Protein AF-A0A2M7WNJ9-F1 (afdb_monomer)

Mean predicted aligned error: 2.34 Å

Foldseek 3Di:
DPPDDDDDDPVVVQVVCVVVPWAPKDWPDKAFDDCVNKDADPVRHDDIQVNQADVVDNCAGPVGHGHDIDIDMDTHD

Radius of gyration: 15.47 Å; Cα contacts (8 Å, |Δi|>4): 93; chains: 1; bounding box: 30×28×39 Å

pLDDT: mean 97.92, std 1.23, range [90.62, 98.62]

Solvent-accessible surface area (backbone atoms only — not comparable to full-atom values): 4900 Å² total; per-residue (Å²): 131,85,94,76,84,86,85,69,53,73,71,54,49,51,50,50,43,44,74,74,62,37,39,80,74,40,79,77,48,74,46,72,70,45,62,86,79,40,56,58,45,99,89,43,82,58,91,35,53,67,77,47,28,25,93,91,44,71,68,18,22,65,88,72,44,76,38,65,66,51,72,44,73,47,65,42,122

Sequence (77 aa):
MRNVWFIPSVAMLKLWLKRSGFKHVTVVDVSPTTCEEQRATDWMTFESLPDFLDPDDFSRTIEGYPAPVRAIVTAKK

Nearest PDB structures (foldseek):
  4p7c-assembly1_B  TM=1.007E+00  e=7.126E-08  Pseudomonas syringae pv. tomato str. DC3000
  4qnx-assembly1_A  TM=1.002E+00  e=1.439E-07  Escherichia coli K-12
  4qnv-assembly2_B  TM=1.003E+00  e=3.099E-07  Escherichia coli APEC O1
  4qnu-assembly8_H  TM=1.004E+00  e=4.847E-07  Escherichia coli APEC O1
  4qnu-assembly1_A  TM=1.003E+00  e=5.871E-07  Escherichia coli APEC O1

Secondary structure (DSSP, 8-state):
--S------HHHHHHHHHHTT-EEEEEEEEEEPPTTTS--BTTB-S--GGGGB-SS-TTBBTTSSBPPEEEEEEEE-

Structure (mmCIF, N/CA/C/O backbone):
data_AF-A0A2M7WNJ9-F1
#
_entry.id   AF-A0A2M7WNJ9-F1
#
loop_
_atom_site.group_PDB
_atom_site.id
_atom_site.type_symbol
_atom_site.label_atom_id
_atom_site.label_alt_id
_atom_site.label_comp_id
_atom_site.label_asym_id
_atom_site.label_entity_id
_atom_site.label_seq_id
_atom_site.pdbx_PDB_ins_code
_atom_site.Cartn_x
_atom_site.Cartn_y
_atom_site.Cartn_z
_atom_site.occupancy
_atom_site.B_iso_or_equiv
_atom_site.auth_seq_id
_atom_site.auth_comp_id
_atom_site.auth_asym_id
_atom_site.auth_atom_id
_atom_site.pdbx_PDB_model_num
ATOM 1 N N . MET A 1 1 ? 12.248 -2.942 -2.052 1.00 90.62 1 MET A N 1
ATOM 2 C CA . MET A 1 1 ? 12.411 -1.745 -1.166 1.00 90.62 1 MET A CA 1
ATOM 3 C C . MET A 1 1 ? 13.119 -2.122 0.141 1.00 90.62 1 MET A C 1
ATOM 5 O O . MET A 1 1 ? 12.806 -3.167 0.694 1.00 90.62 1 MET A O 1
ATOM 9 N N . ARG A 1 2 ? 14.050 -1.303 0.663 1.00 95.75 2 ARG A N 1
ATOM 10 C CA . ARG A 1 2 ? 14.699 -1.549 1.977 1.00 95.75 2 ARG A CA 1
ATOM 11 C C . ARG A 1 2 ? 13.852 -0.995 3.131 1.00 95.75 2 ARG A C 1
ATOM 13 O O . ARG A 1 2 ? 13.101 -0.049 2.930 1.00 95.75 2 ARG A O 1
ATOM 20 N N . ASN A 1 3 ? 14.022 -1.549 4.334 1.00 97.44 3 ASN A N 1
ATOM 21 C CA . ASN A 1 3 ? 13.359 -1.108 5.575 1.00 97.44 3 ASN A CA 1
ATOM 22 C C . ASN A 1 3 ? 11.818 -1.211 5.569 1.00 97.44 3 ASN A C 1
ATOM 24 O O . ASN A 1 3 ? 11.138 -0.407 6.206 1.00 97.44 3 ASN A O 1
ATOM 28 N N . VAL A 1 4 ? 11.265 -2.209 4.874 1.00 97.38 4 VAL A N 1
ATOM 29 C CA . VAL A 1 4 ? 9.839 -2.572 4.943 1.00 97.38 4 VAL A CA 1
ATOM 30 C C . VAL A 1 4 ? 9.654 -3.629 6.034 1.00 97.38 4 VAL A C 1
ATOM 32 O O . VAL A 1 4 ? 10.362 -4.631 6.033 1.00 97.38 4 VAL A O 1
ATOM 35 N N . TRP A 1 5 ? 8.727 -3.397 6.969 1.00 97.31 5 TRP A N 1
ATOM 36 C CA . TRP A 1 5 ? 8.549 -4.241 8.160 1.00 97.31 5 TRP A CA 1
ATOM 37 C C . TRP A 1 5 ? 7.202 -4.971 8.161 1.00 97.31 5 TRP A C 1
ATOM 39 O O . TRP A 1 5 ? 7.130 -6.146 7.819 1.00 97.31 5 TRP A O 1
ATOM 49 N N . PHE A 1 6 ? 6.121 -4.282 8.537 1.00 98.00 6 PHE A N 1
ATOM 50 C CA . PHE A 1 6 ? 4.798 -4.886 8.686 1.00 98.00 6 PHE A CA 1
ATOM 51 C C . PHE A 1 6 ? 3.863 -4.473 7.550 1.00 98.00 6 PHE A C 1
ATOM 53 O O . PHE A 1 6 ? 3.547 -3.293 7.408 1.00 98.00 6 PHE A O 1
ATOM 60 N N . ILE A 1 7 ? 3.360 -5.460 6.806 1.00 98.12 7 ILE A N 1
ATOM 61 C CA . ILE A 1 7 ? 2.280 -5.302 5.823 1.00 98.12 7 ILE A CA 1
ATOM 62 C C . ILE A 1 7 ? 1.079 -6.123 6.327 1.00 98.12 7 ILE A C 1
ATOM 64 O O . ILE A 1 7 ? 0.935 -7.296 5.980 1.00 98.12 7 ILE A O 1
ATOM 68 N N . PRO A 1 8 ? 0.263 -5.577 7.249 1.00 98.19 8 PRO A N 1
ATOM 69 C CA . PRO A 1 8 ? -0.849 -6.313 7.837 1.00 98.19 8 PRO A CA 1
ATOM 70 C C . PRO A 1 8 ? -2.008 -6.457 6.846 1.00 98.19 8 PRO A C 1
ATOM 72 O O . PRO A 1 8 ? -2.248 -5.590 6.008 1.00 98.19 8 PRO A O 1
ATOM 75 N N . SER A 1 9 ? -2.823 -7.498 7.026 1.00 98.38 9 SER A N 1
ATOM 76 C CA . SER A 1 9 ? -4.157 -7.512 6.425 1.00 98.38 9 SER A CA 1
ATO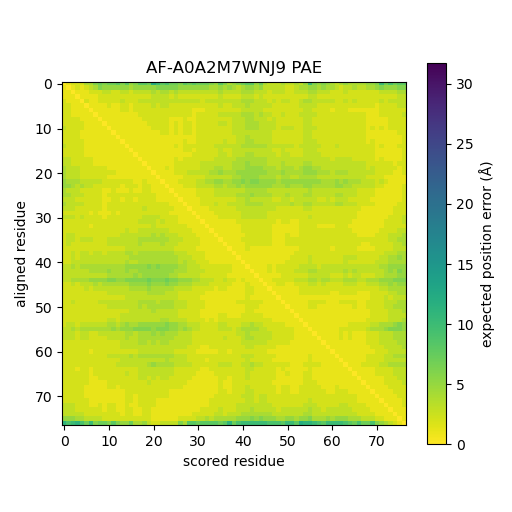M 77 C C . SER A 1 9 ? -5.016 -6.380 7.001 1.00 98.38 9 SER A C 1
ATOM 79 O O . SER A 1 9 ? -4.812 -5.929 8.133 1.00 98.38 9 SER A O 1
ATOM 81 N N . VAL A 1 10 ? -6.049 -5.966 6.265 1.00 98.31 10 VAL A N 1
ATOM 82 C CA . VAL A 1 10 ? -6.997 -4.935 6.725 1.00 98.31 10 VAL A CA 1
ATOM 83 C C . VAL A 1 10 ? -7.633 -5.314 8.070 1.00 98.31 10 VAL A C 1
ATOM 85 O O . VAL A 1 10 ? -7.794 -4.468 8.951 1.00 98.31 10 VAL A O 1
ATOM 88 N N . ALA A 1 11 ? -7.946 -6.596 8.276 1.00 98.25 11 ALA A N 1
ATOM 89 C CA . ALA A 1 11 ? -8.478 -7.087 9.546 1.00 98.25 11 ALA A CA 1
ATOM 90 C C . ALA A 1 11 ? -7.477 -6.912 10.704 1.00 98.25 11 ALA A C 1
ATOM 92 O O . ALA A 1 11 ? -7.863 -6.455 11.784 1.00 98.25 11 ALA A O 1
ATOM 93 N N . MET A 1 12 ? -6.196 -7.216 10.471 1.00 98.56 12 MET A N 1
ATOM 94 C CA . MET A 1 12 ? -5.137 -7.054 11.469 1.00 98.56 12 MET A CA 1
ATOM 95 C C . MET A 1 12 ? -4.893 -5.574 11.791 1.00 98.56 12 MET A C 1
ATOM 97 O O . MET A 1 12 ? -4.844 -5.207 12.964 1.00 98.56 12 MET A O 1
ATOM 101 N N . LEU A 1 13 ? -4.849 -4.701 10.779 1.00 98.44 13 LEU A N 1
ATOM 102 C CA . LEU A 1 13 ? -4.707 -3.255 10.976 1.00 98.44 13 LEU A CA 1
ATOM 103 C C . LEU A 1 13 ? -5.854 -2.677 11.822 1.00 98.44 13 LEU A C 1
ATOM 105 O O . LEU A 1 13 ? -5.618 -1.897 12.747 1.00 98.44 13 LEU A O 1
ATOM 109 N N . LYS A 1 14 ? -7.099 -3.110 11.576 1.00 98.25 14 LYS A N 1
ATOM 110 C CA . LYS A 1 14 ? -8.254 -2.718 12.402 1.00 98.25 14 LYS A CA 1
ATOM 111 C C . LYS A 1 14 ? -8.097 -3.155 13.856 1.00 98.25 14 LYS A C 1
ATOM 113 O O . LYS A 1 14 ? -8.456 -2.400 14.759 1.00 98.25 14 LYS A O 1
ATOM 118 N N . LEU A 1 15 ? -7.595 -4.368 14.089 1.00 98.31 15 LEU A N 1
ATOM 119 C CA . LEU A 1 15 ? -7.339 -4.867 15.439 1.00 98.31 15 LEU A CA 1
ATOM 120 C C . LEU A 1 15 ? -6.247 -4.046 16.133 1.00 98.31 15 LEU A C 1
ATOM 122 O O . LEU A 1 15 ? -6.414 -3.683 17.296 1.00 98.31 15 LEU A O 1
ATOM 126 N N . TRP A 1 16 ? -5.165 -3.716 15.429 1.00 98.50 16 TRP A N 1
ATOM 127 C CA . TRP A 1 16 ? -4.085 -2.888 15.965 1.00 98.50 16 TRP A CA 1
ATOM 128 C C . TRP A 1 16 ? -4.578 -1.499 16.357 1.00 98.50 16 TRP A C 1
ATOM 130 O O . TRP A 1 16 ? -4.343 -1.086 17.486 1.00 98.50 16 TRP A O 1
ATOM 140 N N . LEU A 1 17 ? -5.350 -0.825 15.500 1.00 98.44 17 LEU A N 1
ATOM 141 C CA . LEU A 1 17 ? -5.937 0.480 15.825 1.00 98.44 17 LEU A CA 1
ATOM 142 C C . LEU A 1 17 ? -6.807 0.422 17.088 1.00 98.44 17 LEU A C 1
ATOM 144 O O . LEU A 1 17 ? -6.659 1.267 17.971 1.00 98.44 17 LEU A O 1
ATOM 148 N N . LYS A 1 18 ? -7.653 -0.610 17.218 1.00 98.06 18 LYS A N 1
ATOM 149 C CA . LYS A 1 18 ? -8.451 -0.831 18.435 1.00 98.06 18 LYS A CA 1
ATOM 150 C C . LYS A 1 18 ? -7.574 -1.017 19.673 1.00 98.06 18 LYS A C 1
ATOM 152 O O . LYS A 1 18 ? -7.841 -0.412 20.706 1.00 98.06 18 LYS A O 1
ATOM 157 N N . ARG A 1 19 ? -6.521 -1.837 19.577 1.00 98.1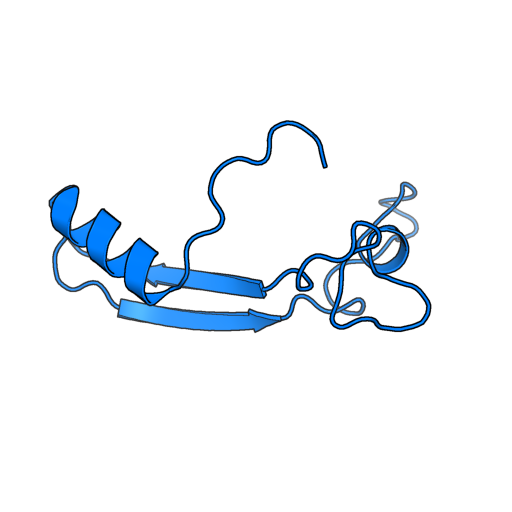9 19 ARG A N 1
ATOM 158 C CA . ARG A 1 19 ? -5.581 -2.082 20.685 1.00 98.19 19 ARG A CA 1
ATOM 159 C C . ARG A 1 19 ? -4.772 -0.839 21.060 1.00 98.19 19 ARG A C 1
ATOM 161 O O . ARG A 1 19 ? -4.446 -0.679 22.228 1.00 98.19 19 ARG A O 1
ATOM 168 N N . SER A 1 20 ? -4.512 0.046 20.103 1.00 98.25 20 SER A N 1
ATOM 169 C CA . SER A 1 20 ? -3.864 1.344 20.320 1.00 98.25 20 SER A CA 1
ATOM 170 C C . SER A 1 20 ? -4.805 2.419 20.884 1.00 98.25 20 SER A C 1
ATOM 172 O O . SER A 1 20 ? -4.397 3.567 21.030 1.00 98.25 20 SER A O 1
ATOM 174 N N . GLY A 1 21 ? -6.0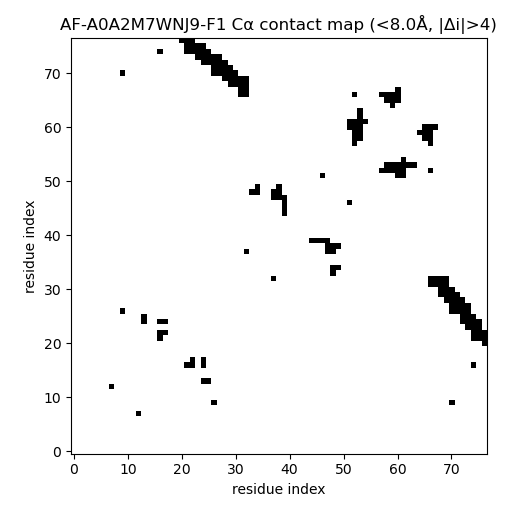58 2.073 21.202 1.00 98.31 21 GLY A N 1
ATOM 175 C CA . GLY A 1 21 ? -7.020 2.964 21.857 1.00 98.31 21 GLY A CA 1
ATOM 176 C C . GLY A 1 21 ? -7.989 3.686 20.920 1.00 98.31 21 GLY A C 1
ATOM 177 O O . GLY A 1 21 ? -8.830 4.438 21.406 1.00 98.31 21 GLY A O 1
ATOM 178 N N . PHE A 1 22 ? -7.928 3.455 19.605 1.00 98.56 22 PHE A N 1
ATOM 179 C CA . PHE A 1 22 ? -8.884 4.045 18.668 1.00 98.56 22 PHE A CA 1
ATOM 180 C C . PHE A 1 22 ? -10.231 3.307 18.663 1.00 98.56 22 PHE A C 1
ATOM 182 O O . PHE A 1 22 ? -10.321 2.085 18.799 1.00 98.56 22 PHE A O 1
ATOM 189 N N . LYS A 1 23 ? -11.302 4.063 18.428 1.00 97.81 23 LYS A N 1
ATOM 190 C CA . LYS A 1 23 ? -12.695 3.610 18.326 1.00 97.81 23 LYS A CA 1
ATOM 191 C C . LYS A 1 23 ? -13.255 3.906 16.935 1.00 97.81 23 LYS A C 1
ATOM 193 O O . LYS A 1 23 ? -12.684 4.675 16.169 1.00 97.81 23 LYS A O 1
ATOM 198 N N . HIS A 1 24 ? -14.394 3.295 16.603 1.00 97.56 24 HIS A N 1
ATOM 199 C CA . HIS A 1 24 ? -15.098 3.510 15.326 1.00 97.56 24 HIS A CA 1
ATOM 200 C C . HIS A 1 24 ? -14.210 3.337 14.075 1.00 97.56 24 HIS A C 1
ATOM 202 O O . HIS A 1 24 ? -14.295 4.116 13.128 1.00 97.56 24 HIS A O 1
ATOM 208 N N . VAL A 1 25 ? -13.347 2.314 14.080 1.00 98.25 25 VAL A N 1
ATOM 209 C CA . VAL A 1 25 ? -12.422 2.032 12.972 1.00 98.25 25 VAL A CA 1
ATOM 210 C C . VAL A 1 25 ? -13.187 1.591 11.720 1.00 98.25 25 VAL A C 1
ATOM 212 O O . VAL A 1 25 ? -13.825 0.532 11.724 1.00 98.25 25 VAL A O 1
ATOM 215 N N . THR A 1 26 ? -13.061 2.365 10.646 1.00 98.00 26 THR A N 1
ATOM 216 C CA . THR A 1 26 ? -13.774 2.181 9.376 1.00 98.00 26 THR A CA 1
ATOM 217 C C . THR A 1 26 ? -12.785 2.121 8.220 1.00 98.00 26 THR A C 1
ATOM 219 O O . THR A 1 26 ? -11.885 2.952 8.129 1.00 98.00 26 THR A O 1
ATOM 222 N N . VAL A 1 27 ? -12.948 1.132 7.342 1.00 98.25 27 VAL A N 1
ATOM 223 C CA . VAL A 1 27 ? -12.164 1.013 6.104 1.00 98.25 27 VAL A CA 1
ATOM 224 C C . VAL A 1 27 ? -12.882 1.832 5.047 1.00 98.25 27 VAL A C 1
ATOM 226 O O . VAL A 1 27 ? -14.062 1.598 4.808 1.00 98.25 27 VAL A O 1
ATOM 229 N N . VAL A 1 28 ? -12.188 2.812 4.486 1.00 98.44 28 VAL A N 1
ATOM 230 C CA . VAL A 1 28 ? -12.724 3.734 3.481 1.00 98.44 28 VAL A CA 1
ATOM 231 C C . VAL A 1 28 ? -12.492 3.183 2.083 1.0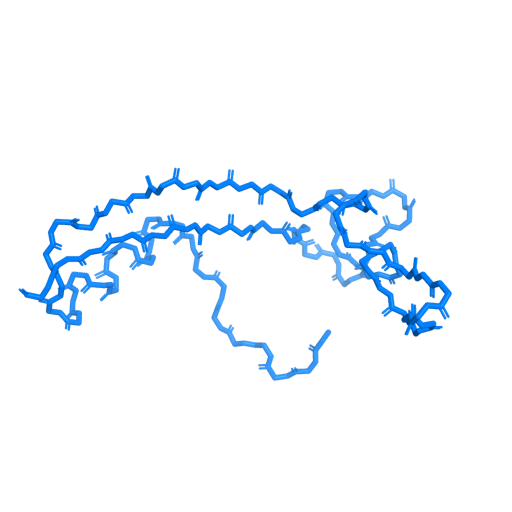0 98.44 28 VAL A C 1
ATOM 233 O O . VAL A 1 28 ? -13.407 3.196 1.271 1.00 98.44 28 VAL A O 1
ATOM 236 N N . ASP A 1 29 ? -11.288 2.676 1.828 1.00 98.50 29 ASP A N 1
ATOM 237 C CA . ASP A 1 29 ? -10.898 2.142 0.528 1.00 98.50 29 ASP A CA 1
ATOM 238 C C . ASP A 1 29 ? -9.865 1.025 0.689 1.00 98.50 29 ASP A C 1
ATOM 240 O O . ASP A 1 29 ? -9.104 1.008 1.666 1.00 98.50 29 ASP A O 1
ATOM 244 N N . VAL A 1 30 ? -9.861 0.100 -0.269 1.00 98.50 30 VAL A N 1
ATOM 245 C CA . VAL A 1 30 ? -8.800 -0.884 -0.478 1.00 98.50 30 VAL A CA 1
ATOM 246 C C . VAL A 1 30 ? -8.632 -1.049 -1.981 1.00 98.50 30 VAL A C 1
ATOM 248 O O . VAL A 1 30 ? -9.510 -1.610 -2.636 1.00 98.50 30 VAL A O 1
ATOM 251 N N . SER A 1 31 ? -7.506 -0.597 -2.516 1.00 98.19 31 SER A N 1
ATOM 252 C CA . SER A 1 31 ? -7.268 -0.574 -3.956 1.00 98.19 31 SER A CA 1
ATOM 253 C C . SER A 1 31 ? -5.881 -1.123 -4.309 1.00 98.19 31 SER A C 1
ATOM 255 O O . SER A 1 31 ? -4.896 -0.847 -3.607 1.00 98.19 31 SER A O 1
ATOM 257 N N . PRO A 1 32 ? -5.773 -1.951 -5.368 1.00 98.19 32 PRO A N 1
ATOM 258 C CA . PRO A 1 32 ? -4.478 -2.292 -5.937 1.00 98.19 32 PRO A CA 1
ATOM 259 C C . PRO A 1 32 ? -3.854 -1.032 -6.533 1.00 98.19 32 PRO A C 1
ATOM 261 O O . PRO A 1 32 ? -4.539 -0.239 -7.175 1.00 98.19 32 PRO A O 1
ATOM 264 N N . THR A 1 33 ? -2.553 -0.850 -6.332 1.00 98.31 33 THR A N 1
ATOM 265 C CA . THR A 1 33 ? -1.841 0.249 -6.991 1.00 98.31 33 THR A CA 1
ATOM 266 C C . THR A 1 33 ? -1.602 -0.124 -8.445 1.00 98.31 33 THR A C 1
ATOM 268 O O . THR A 1 33 ? -1.053 -1.190 -8.719 1.00 98.31 33 THR A O 1
ATOM 271 N N . THR A 1 34 ? -1.996 0.744 -9.373 1.00 98.00 34 THR A N 1
ATOM 272 C CA . THR A 1 34 ? -1.865 0.477 -10.810 1.00 98.00 34 THR A CA 1
ATOM 273 C C . THR A 1 34 ? -0.662 1.199 -11.410 1.00 98.00 34 THR A C 1
ATOM 275 O O . THR A 1 34 ? -0.227 2.246 -10.922 1.00 98.00 34 THR A O 1
ATOM 278 N N . CYS A 1 35 ? -0.139 0.674 -12.520 1.00 97.62 35 CYS A N 1
ATOM 279 C CA . CYS A 1 35 ? 0.904 1.347 -13.299 1.00 97.62 35 CYS A CA 1
ATOM 280 C C . CYS A 1 35 ? 0.408 2.644 -13.953 1.00 97.62 35 CYS A C 1
ATOM 282 O O . CYS A 1 35 ? 1.215 3.465 -14.366 1.00 97.62 35 CYS A O 1
ATOM 284 N N . GLU A 1 36 ? -0.904 2.856 -14.048 1.00 97.81 36 GLU A N 1
ATOM 285 C CA . GLU A 1 36 ? -1.477 4.134 -14.477 1.00 97.81 36 GLU A CA 1
ATOM 286 C C . GLU A 1 36 ? -1.398 5.186 -13.370 1.00 97.81 36 GLU A C 1
ATOM 288 O O . GLU A 1 36 ? -1.171 6.357 -13.652 1.00 97.81 36 GLU A O 1
ATOM 293 N N . GLU A 1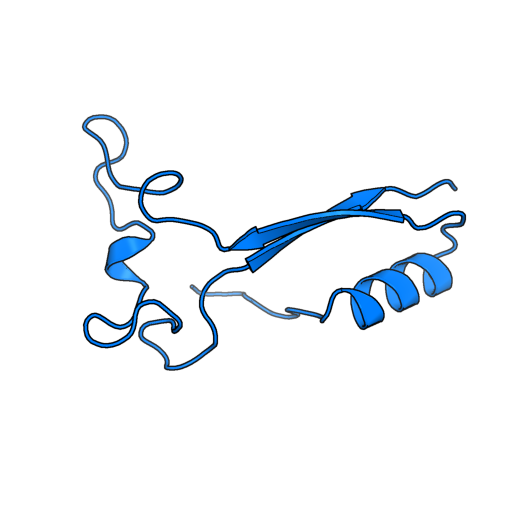 37 ? -1.547 4.785 -12.107 1.00 97.94 37 GLU A N 1
ATOM 294 C CA . GLU A 1 37 ? -1.418 5.670 -10.951 1.00 97.94 37 GLU A CA 1
ATOM 295 C C . GLU A 1 37 ? 0.057 5.986 -10.668 1.00 97.94 37 GLU A C 1
ATOM 297 O O . GLU A 1 37 ? 0.446 7.154 -10.599 1.00 97.94 37 GLU A O 1
ATOM 302 N N . GLN A 1 38 ? 0.897 4.951 -10.564 1.00 98.56 38 GLN A N 1
ATOM 303 C CA . GLN A 1 38 ? 2.301 5.059 -10.177 1.00 98.56 38 GLN A CA 1
ATOM 304 C C . GLN A 1 38 ? 3.213 4.623 -11.333 1.00 98.56 38 GLN A C 1
ATOM 306 O O . GLN A 1 38 ? 3.330 3.439 -11.635 1.00 98.56 38 GLN A O 1
ATOM 311 N N . ARG A 1 39 ? 3.887 5.589 -11.965 1.00 98.31 39 ARG A N 1
ATOM 312 C CA . ARG A 1 39 ? 4.831 5.362 -13.074 1.00 98.31 39 ARG A CA 1
ATOM 313 C C . ARG A 1 39 ? 5.918 6.426 -13.133 1.00 98.31 39 ARG A C 1
ATOM 315 O O . ARG A 1 39 ? 5.787 7.475 -12.500 1.00 98.31 39 ARG A O 1
ATOM 322 N N . ALA A 1 40 ? 6.970 6.146 -13.895 1.00 98.25 40 ALA A N 1
AT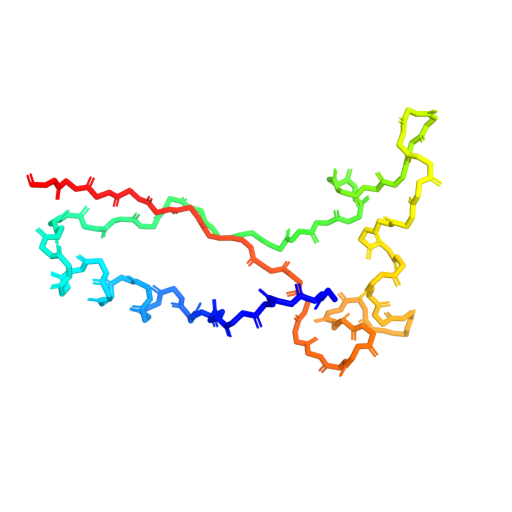OM 323 C CA . ALA A 1 40 ? 7.944 7.154 -14.287 1.00 98.25 40 ALA A CA 1
ATOM 324 C C . ALA A 1 40 ? 7.294 8.201 -15.212 1.00 98.25 40 ALA A C 1
ATOM 326 O O . ALA A 1 40 ? 6.329 7.919 -15.926 1.00 98.25 40 ALA A O 1
ATOM 327 N N . THR A 1 41 ? 7.812 9.42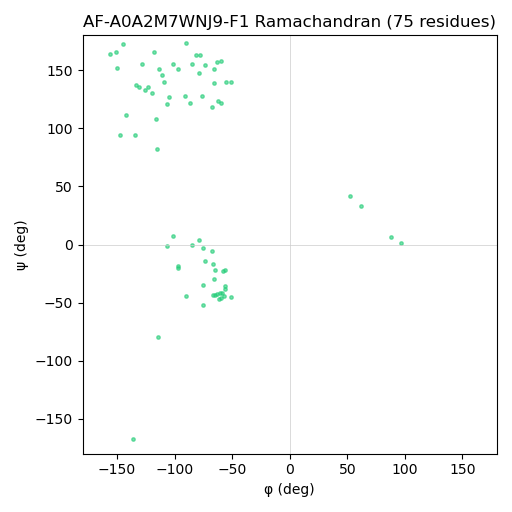3 -15.173 1.00 98.19 41 THR A N 1
ATOM 328 C CA . THR A 1 41 ? 7.380 10.559 -16.002 1.00 98.19 41 THR A CA 1
ATOM 329 C C . THR A 1 41 ? 8.592 11.420 -16.345 1.00 98.19 41 THR A C 1
ATOM 331 O O . THR A 1 41 ? 9.653 11.249 -15.749 1.00 98.19 41 THR A O 1
ATOM 334 N N . ASP A 1 42 ? 8.428 12.421 -17.210 1.00 98.12 42 ASP A N 1
ATOM 335 C CA . ASP A 1 42 ? 9.496 13.387 -17.522 1.00 98.12 42 ASP A CA 1
ATOM 336 C C . ASP A 1 42 ? 10.048 14.112 -16.277 1.00 98.12 42 ASP A C 1
ATOM 338 O O . ASP A 1 42 ? 11.177 14.597 -16.277 1.00 98.12 42 ASP A O 1
ATOM 342 N N . TRP A 1 43 ? 9.263 14.162 -15.195 1.00 98.25 43 TRP A N 1
ATOM 343 C CA . TRP A 1 43 ? 9.623 14.803 -13.928 1.00 98.25 43 TRP A CA 1
ATOM 344 C C . TRP A 1 43 ? 10.169 13.827 -12.878 1.00 98.25 43 TRP A C 1
ATOM 346 O O . TRP A 1 43 ? 10.823 14.250 -11.926 1.00 98.25 43 TRP A O 1
ATOM 356 N N . MET A 1 44 ? 9.893 12.529 -13.020 1.00 97.81 44 MET A N 1
ATOM 357 C CA . MET A 1 44 ? 10.350 11.474 -12.115 1.00 97.81 44 MET A CA 1
ATOM 358 C C . MET A 1 44 ? 10.878 10.322 -12.968 1.00 97.81 44 MET A C 1
ATOM 360 O O . MET A 1 44 ? 10.111 9.487 -13.443 1.00 97.81 44 MET A O 1
ATOM 364 N N . THR A 1 45 ? 12.190 10.329 -13.190 1.00 97.75 45 THR A N 1
ATOM 365 C CA . THR A 1 45 ? 12.871 9.518 -14.212 1.00 97.75 45 THR A CA 1
ATOM 366 C C . THR A 1 45 ? 13.570 8.274 -13.660 1.00 97.75 45 THR A C 1
ATOM 368 O O . THR A 1 45 ? 14.302 7.605 -14.385 1.00 97.75 45 THR A O 1
ATOM 371 N N . PHE A 1 46 ? 13.375 7.969 -12.377 1.00 98.19 46 PHE A N 1
ATOM 372 C CA . PHE A 1 46 ? 13.903 6.760 -11.743 1.00 98.19 46 PHE A CA 1
ATOM 373 C C . PHE A 1 46 ? 12.899 5.602 -11.850 1.00 98.19 46 PHE A C 1
ATOM 375 O O . PHE A 1 46 ? 11.758 5.797 -12.270 1.00 98.19 46 PHE A O 1
ATOM 382 N N . GLU A 1 47 ? 13.326 4.410 -11.426 1.00 98.19 47 GLU A N 1
ATOM 383 C CA . GLU A 1 47 ? 12.482 3.212 -11.330 1.00 98.19 47 GLU A CA 1
ATOM 384 C C . GLU A 1 47 ? 11.183 3.492 -10.553 1.00 98.19 47 GLU A C 1
ATOM 386 O O . GLU A 1 47 ? 11.167 4.196 -9.533 1.00 98.19 47 GLU A O 1
ATOM 391 N N . SER A 1 48 ? 10.080 2.925 -11.033 1.00 98.25 48 SER A N 1
ATOM 392 C CA . SER A 1 48 ? 8.739 3.086 -10.478 1.00 98.25 48 SER A CA 1
ATOM 393 C C . SER A 1 48 ? 8.008 1.742 -10.419 1.00 98.25 48 SER A C 1
ATOM 395 O O . SER A 1 48 ? 8.617 0.687 -10.539 1.00 98.25 48 SER A O 1
ATOM 397 N N . LEU A 1 49 ? 6.693 1.753 -10.176 1.00 98.25 49 LEU A N 1
ATOM 398 C CA . LEU A 1 49 ? 5.924 0.527 -9.940 1.00 98.25 49 LEU A CA 1
ATOM 399 C C . LEU A 1 49 ? 6.134 -0.569 -11.004 1.00 98.25 49 LEU A C 1
ATOM 401 O O . LEU A 1 49 ? 6.326 -1.704 -10.577 1.00 98.25 49 LEU A O 1
ATOM 405 N N . PRO A 1 50 ? 6.133 -0.286 -12.326 1.00 97.88 50 PRO A N 1
ATOM 406 C CA . PRO A 1 50 ? 6.349 -1.328 -13.332 1.00 97.88 50 PRO A CA 1
ATOM 407 C C . PRO A 1 50 ? 7.667 -2.089 -13.147 1.00 97.88 50 PRO A C 1
ATOM 409 O O . PRO A 1 50 ? 7.699 -3.296 -13.344 1.00 97.88 50 PRO A O 1
ATOM 412 N N . ASP A 1 51 ? 8.725 -1.404 -12.706 1.00 98.19 51 ASP A N 1
ATOM 413 C CA . ASP A 1 51 ? 10.055 -1.989 -12.495 1.00 98.19 51 ASP A CA 1
ATOM 414 C C . ASP A 1 51 ? 10.114 -2.890 -11.247 1.00 98.19 51 ASP A C 1
ATOM 416 O O . ASP A 1 51 ? 11.062 -3.651 -11.057 1.00 98.19 51 ASP A O 1
ATOM 420 N N . PHE A 1 52 ? 9.105 -2.805 -10.373 1.00 98.25 52 PHE A N 1
ATOM 421 C CA . PHE A 1 52 ? 9.023 -3.561 -9.121 1.00 98.25 52 PHE A CA 1
ATOM 422 C C . PHE A 1 52 ? 7.990 -4.693 -9.154 1.00 98.25 52 PHE A C 1
ATOM 424 O O . PHE A 1 52 ? 7.848 -5.409 -8.157 1.00 98.25 52 PHE A O 1
ATOM 431 N N . LEU A 1 53 ? 7.276 -4.868 -10.268 1.00 98.56 53 LEU A N 1
ATOM 432 C CA . LEU A 1 53 ? 6.345 -5.975 -10.485 1.00 98.56 53 LEU A CA 1
ATOM 433 C C . LEU A 1 53 ? 7.009 -7.101 -11.278 1.00 98.56 53 LEU A C 1
ATOM 435 O O . LEU A 1 53 ? 7.910 -6.862 -12.078 1.00 98.56 53 LEU A O 1
ATOM 439 N N . ASP A 1 54 ? 6.558 -8.330 -11.047 1.00 98.19 54 ASP A N 1
ATOM 440 C CA . ASP A 1 54 ? 6.975 -9.472 -11.856 1.00 98.19 54 ASP A CA 1
ATOM 441 C C . ASP A 1 54 ? 6.522 -9.241 -13.317 1.00 98.19 54 ASP A C 1
ATOM 443 O O . ASP A 1 54 ? 5.331 -9.004 -13.550 1.00 98.19 54 ASP A O 1
ATOM 447 N N . PRO A 1 55 ? 7.445 -9.261 -14.302 1.00 96.88 55 PRO A N 1
ATOM 448 C CA . PRO A 1 55 ? 7.130 -8.957 -15.696 1.00 96.88 55 PRO A CA 1
ATOM 449 C C . PRO A 1 55 ? 6.180 -9.975 -16.344 1.00 96.88 55 PRO A C 1
ATOM 451 O O . PRO A 1 55 ? 5.511 -9.626 -17.317 1.00 96.88 55 PRO A O 1
ATOM 454 N N . ASP A 1 56 ? 6.099 -11.197 -15.807 1.00 97.44 56 ASP A N 1
ATOM 455 C CA . ASP A 1 56 ? 5.220 -12.258 -16.301 1.00 97.44 56 ASP A CA 1
ATOM 456 C C . ASP A 1 56 ? 3.896 -12.339 -15.506 1.00 97.44 56 ASP A C 1
ATOM 458 O O . ASP A 1 56 ? 2.910 -12.893 -15.999 1.00 97.44 56 ASP A O 1
ATOM 462 N N . ASP A 1 57 ? 3.839 -11.765 -14.294 1.00 97.31 57 ASP A N 1
ATOM 463 C CA . ASP A 1 57 ? 2.647 -11.736 -13.431 1.00 97.31 57 ASP A CA 1
ATOM 464 C C . ASP A 1 57 ? 2.556 -10.456 -12.576 1.00 97.31 57 ASP A C 1
ATOM 466 O O . ASP A 1 57 ? 3.004 -10.393 -11.430 1.00 97.31 57 ASP A O 1
ATOM 470 N N . PHE A 1 58 ? 1.838 -9.447 -13.075 1.00 96.62 58 PHE A N 1
ATOM 471 C CA . PHE A 1 58 ? 1.697 -8.145 -12.403 1.00 96.62 58 PHE A CA 1
ATOM 472 C C . PHE A 1 58 ? 0.904 -8.208 -11.081 1.00 96.62 58 PHE A C 1
ATOM 474 O O . PHE A 1 58 ? 0.806 -7.206 -10.370 1.00 96.62 58 PHE A O 1
ATOM 481 N N . SER A 1 59 ? 0.336 -9.365 -10.715 1.00 97.50 59 SER A N 1
ATOM 482 C CA . SER A 1 59 ? -0.237 -9.576 -9.380 1.00 97.50 59 SER A CA 1
ATOM 483 C C . SER A 1 59 ? 0.827 -9.784 -8.297 1.00 97.50 59 SER A C 1
ATOM 485 O O . SER A 1 59 ? 0.484 -9.879 -7.111 1.00 97.50 59 SER A O 1
ATOM 487 N N . ARG A 1 60 ? 2.112 -9.821 -8.678 1.00 98.38 60 ARG A N 1
ATOM 488 C CA . ARG A 1 60 ? 3.252 -10.044 -7.790 1.00 98.38 60 ARG A CA 1
ATOM 489 C C . ARG A 1 60 ? 4.341 -8.989 -7.945 1.00 98.38 60 ARG A C 1
ATOM 491 O O . ARG A 1 60 ? 4.477 -8.347 -8.981 1.00 98.38 60 ARG A O 1
ATOM 498 N N . THR A 1 61 ? 5.128 -8.813 -6.889 1.00 98.56 61 THR A N 1
ATOM 499 C CA . THR A 1 61 ? 6.387 -8.067 -6.943 1.00 98.56 61 THR A CA 1
ATOM 500 C C . THR A 1 61 ? 7.483 -8.922 -7.576 1.00 98.56 61 THR A C 1
ATOM 502 O O . THR A 1 61 ? 7.374 -10.149 -7.592 1.00 98.56 61 THR A O 1
ATOM 505 N N . ILE A 1 62 ? 8.578 -8.301 -8.020 1.00 97.94 62 ILE A N 1
ATOM 506 C CA . ILE A 1 62 ? 9.762 -9.015 -8.539 1.00 97.94 62 ILE A CA 1
ATOM 507 C C . ILE A 1 62 ? 10.377 -10.001 -7.531 1.00 97.94 62 ILE A C 1
ATOM 509 O O . ILE A 1 62 ? 11.067 -10.941 -7.912 1.00 97.94 62 ILE A O 1
ATOM 513 N N . GLU A 1 63 ? 10.138 -9.808 -6.232 1.00 98.19 63 GLU A N 1
ATOM 514 C CA . GLU A 1 63 ? 10.563 -10.735 -5.180 1.00 98.19 63 GLU A CA 1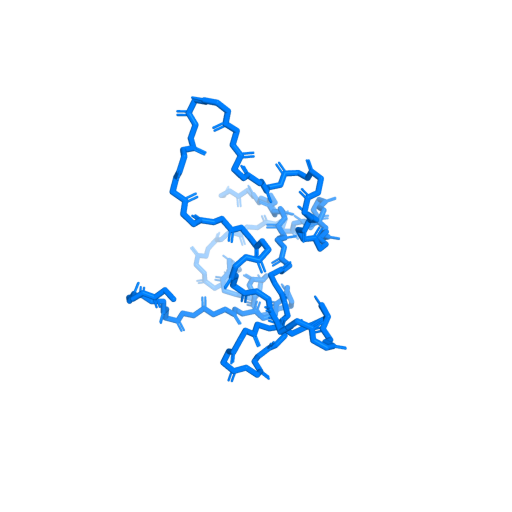
ATOM 515 C C . GLU A 1 63 ? 9.566 -11.893 -4.942 1.00 98.19 63 GLU A C 1
ATOM 517 O O . GLU A 1 63 ? 9.806 -12.740 -4.082 1.00 98.19 63 GLU A O 1
ATOM 522 N N . GLY A 1 64 ? 8.448 -11.940 -5.677 1.00 97.94 64 GLY A N 1
ATOM 523 C CA . GLY A 1 64 ? 7.429 -12.993 -5.618 1.00 97.94 64 GLY A CA 1
ATOM 524 C C . GLY A 1 64 ? 6.325 -12.789 -4.572 1.00 97.94 64 GLY A C 1
ATOM 525 O O . GLY A 1 64 ? 5.503 -13.687 -4.368 1.00 97.94 64 GLY A O 1
ATOM 526 N N . TYR A 1 65 ? 6.275 -11.637 -3.896 1.00 98.38 65 TYR A N 1
ATOM 527 C CA . TYR A 1 65 ? 5.196 -11.299 -2.957 1.00 98.38 65 TYR A CA 1
ATOM 528 C C . TYR A 1 65 ? 3.957 -10.777 -3.690 1.00 98.38 65 TYR A C 1
ATOM 530 O O . TYR A 1 65 ? 4.077 -10.360 -4.834 1.00 98.38 65 TYR A O 1
ATOM 538 N N . PRO A 1 66 ? 2.770 -10.730 -3.058 1.00 98.38 66 PRO A N 1
ATOM 539 C CA . PRO A 1 66 ? 1.620 -10.041 -3.639 1.00 98.38 66 PRO A CA 1
ATOM 540 C C . PRO A 1 66 ? 1.935 -8.577 -3.981 1.00 98.38 66 PRO A C 1
ATOM 542 O O . PRO A 1 66 ? 2.589 -7.882 -3.199 1.00 98.38 66 PRO A O 1
ATOM 545 N N . ALA A 1 67 ? 1.440 -8.111 -5.128 1.00 98.44 67 ALA A N 1
ATOM 546 C CA . ALA A 1 67 ? 1.614 -6.741 -5.593 1.00 98.44 67 ALA A CA 1
ATOM 547 C C . ALA A 1 67 ? 1.031 -5.707 -4.605 1.00 98.44 67 ALA A C 1
ATOM 549 O O . ALA A 1 67 ? 0.159 -6.031 -3.789 1.00 98.44 67 ALA A O 1
ATOM 550 N N . PRO A 1 68 ? 1.489 -4.441 -4.659 1.00 98.50 68 PRO A N 1
ATOM 551 C CA . PRO A 1 68 ? 1.068 -3.417 -3.711 1.00 98.50 68 PRO A CA 1
ATOM 552 C C . PRO A 1 68 ? -0.445 -3.160 -3.724 1.00 98.50 68 PRO A C 1
ATOM 554 O O . PRO A 1 68 ? -1.025 -2.731 -4.721 1.00 98.50 68 PRO A O 1
ATOM 557 N N . VAL A 1 69 ? -1.070 -3.342 -2.562 1.00 98.44 69 VAL A N 1
ATOM 558 C CA . VAL A 1 69 ? -2.456 -2.950 -2.280 1.00 98.44 69 VAL A CA 1
ATOM 559 C C . VAL A 1 69 ? -2.439 -1.951 -1.132 1.00 98.44 69 VAL A C 1
ATOM 561 O O . VAL A 1 69 ? -1.804 -2.188 -0.100 1.00 98.44 69 VAL A O 1
ATOM 564 N N . ARG A 1 70 ? -3.133 -0.825 -1.301 1.00 98.62 70 ARG A N 1
ATOM 565 C CA . ARG A 1 70 ? -3.214 0.239 -0.295 1.00 98.62 70 ARG A CA 1
ATOM 566 C C . ARG A 1 70 ? -4.609 0.272 0.310 1.00 98.62 70 ARG A C 1
ATOM 568 O O . ARG A 1 70 ? -5.600 0.083 -0.381 1.00 98.62 70 ARG A O 1
ATOM 575 N N . ALA A 1 71 ? -4.674 0.488 1.622 1.00 98.50 71 ALA A N 1
ATOM 576 C CA . ALA A 1 71 ? -5.927 0.610 2.353 1.00 98.50 71 ALA A CA 1
ATOM 577 C C . ALA A 1 71 ? -5.983 1.951 3.085 1.00 98.50 71 ALA A C 1
ATOM 579 O O . ALA A 1 71 ? -5.025 2.337 3.758 1.00 98.50 71 ALA A O 1
ATOM 580 N N . ILE A 1 72 ? -7.125 2.628 3.001 1.00 98.50 72 ILE A N 1
ATOM 581 C CA . ILE A 1 72 ? -7.402 3.871 3.724 1.00 98.50 72 ILE A CA 1
ATOM 582 C C . ILE A 1 72 ? -8.345 3.549 4.880 1.00 98.50 72 ILE A C 1
ATOM 584 O O . ILE A 1 72 ? -9.405 2.951 4.691 1.00 98.50 72 ILE A O 1
ATOM 588 N N . VAL A 1 73 ? -7.968 3.943 6.097 1.00 98.50 73 VAL A N 1
ATOM 589 C CA . VAL A 1 73 ? -8.728 3.655 7.321 1.00 98.50 73 VAL A CA 1
ATOM 590 C C . VAL A 1 73 ? -8.901 4.933 8.134 1.00 98.50 73 VAL A C 1
ATOM 592 O O . VAL A 1 73 ? -7.948 5.680 8.338 1.00 98.50 73 VAL A O 1
ATOM 595 N N . THR A 1 74 ? -10.111 5.168 8.638 1.00 98.50 74 THR A N 1
ATOM 596 C CA . THR A 1 74 ? -10.421 6.257 9.575 1.00 98.50 74 THR A CA 1
ATOM 597 C C . THR A 1 74 ? -10.811 5.694 10.937 1.00 98.50 74 THR A C 1
ATOM 599 O O . THR A 1 74 ? -11.324 4.578 11.044 1.00 98.50 74 THR A O 1
ATOM 602 N N . ALA A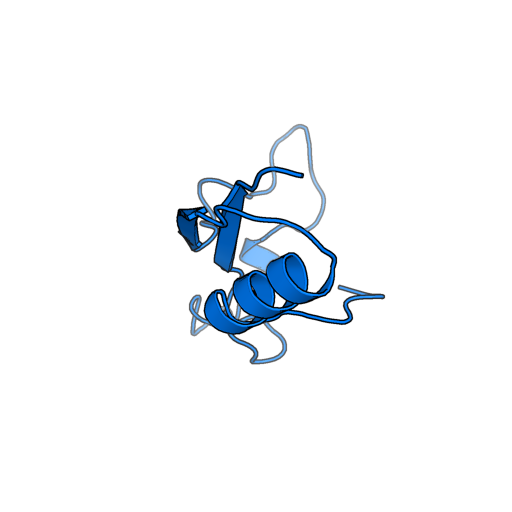 1 75 ? -10.548 6.451 12.001 1.00 98.44 75 ALA A N 1
ATOM 603 C CA . ALA A 1 75 ? -10.928 6.093 13.362 1.00 98.44 75 ALA A CA 1
ATOM 604 C C . ALA A 1 75 ? -11.043 7.346 14.246 1.00 98.44 75 ALA A C 1
ATOM 606 O O . ALA A 1 75 ? -10.546 8.414 13.890 1.00 98.44 75 ALA A O 1
ATOM 607 N N . LYS A 1 76 ? -11.688 7.216 15.408 1.00 97.94 76 LYS A N 1
ATOM 608 C CA . LYS A 1 76 ? -11.831 8.275 16.420 1.00 97.94 76 LYS A CA 1
ATOM 609 C C . LYS A 1 76 ? -11.010 7.933 17.661 1.00 97.94 76 LYS A C 1
ATOM 611 O O . LYS A 1 76 ? -10.901 6.757 17.999 1.00 97.94 76 LYS A O 1
ATOM 616 N N . LYS A 1 77 ? -10.450 8.941 18.326 1.00 91.38 77 LYS A N 1
ATOM 617 C CA . LYS A 1 77 ? -9.813 8.782 19.639 1.00 91.38 77 LYS A CA 1
ATOM 618 C C . LYS A 1 77 ? -10.870 8.829 20.741 1.00 91.38 77 LYS A C 1
ATOM 620 O O . LYS A 1 77 ? -11.778 9.678 20.620 1.00 91.38 77 LYS A O 1
#